Protein AF-A0AAU9NKR7-F1 (afdb_monomer_lite)

Radius of gyration: 19.35 Å; chains: 1; bounding box: 62×14×42 Å

Secondary structure (DSSP, 8-state):
--TTHHHHHHHHHHHHHHHHHHHHHHHHHHHHHHHHHT-GGGT--HHHHHHHHHHHHHHTT---------

Organism: NCBI:txid75947

Sequence (70 aa):
MMTKAVEEECINSKIGTWKEGAAAEKVREAHRRVMVANHPDAGGSHYLASKINEAKDVMLGKTKNTGSAF

Structure (mmCIF, N/CA/C/O backbone):
data_AF-A0AAU9NKR7-F1
#
_entry.id   AF-A0AAU9NKR7-F1
#
loop_
_atom_site.group_PDB
_atom_site.id
_atom_site.type_symbol
_atom_site.label_atom_id
_atom_site.label_alt_id
_atom_site.label_comp_id
_atom_site.label_asym_id
_atom_site.label_entity_id
_atom_site.label_seq_id
_atom_site.pdbx_PDB_ins_code
_atom_site.Cartn_x
_atom_site.Cartn_y
_atom_site.Cartn_z
_atom_site.occupancy
_atom_site.B_iso_or_equiv
_atom_site.auth_seq_id
_atom_site.auth_comp_id
_atom_site.auth_asym_id
_atom_site.auth_atom_id
_atom_site.pdbx_PDB_model_num
ATOM 1 N N . MET A 1 1 ? -50.363 0.449 14.524 1.00 54.22 1 MET A N 1
ATOM 2 C CA . MET A 1 1 ? -49.268 0.763 13.581 1.00 54.22 1 MET A CA 1
ATOM 3 C C . MET A 1 1 ? -47.962 0.751 14.369 1.00 54.22 1 MET A C 1
ATOM 5 O O . MET A 1 1 ? -47.651 1.760 14.972 1.00 54.22 1 MET A O 1
ATOM 9 N N . MET A 1 2 ? -47.252 -0.382 14.460 1.00 53.62 2 MET A N 1
ATOM 10 C CA . MET A 1 2 ? -46.012 -0.461 15.265 1.00 53.62 2 MET A CA 1
ATOM 11 C C . MET A 1 2 ? -44.919 -1.392 14.704 1.00 53.62 2 MET A C 1
ATOM 13 O O . MET A 1 2 ? -43.867 -1.515 15.314 1.00 53.62 2 MET A O 1
ATOM 17 N N . THR A 1 3 ? -45.101 -2.040 13.550 1.00 57.47 3 THR A N 1
ATOM 18 C CA . THR A 1 3 ? -44.197 -3.131 13.128 1.00 57.47 3 THR A CA 1
ATOM 19 C C . THR A 1 3 ? -43.053 -2.730 12.192 1.00 57.47 3 THR A C 1
ATOM 21 O O . THR A 1 3 ? -42.274 -3.595 11.821 1.00 57.47 3 THR A O 1
ATOM 24 N N . LYS A 1 4 ? -42.893 -1.453 11.817 1.00 56.09 4 LYS A N 1
ATOM 25 C CA . LYS A 1 4 ? -41.838 -1.040 10.865 1.00 56.09 4 LYS A CA 1
ATOM 26 C C . LYS A 1 4 ? -40.496 -0.626 11.488 1.00 56.09 4 LYS A C 1
ATOM 28 O O . LYS A 1 4 ? -39.531 -0.476 10.756 1.00 56.09 4 LYS A O 1
ATOM 33 N N . ALA A 1 5 ? -40.403 -0.466 12.808 1.00 54.53 5 ALA A N 1
ATOM 34 C CA . ALA A 1 5 ? -39.205 0.113 13.431 1.00 54.53 5 ALA A CA 1
ATOM 35 C C . ALA A 1 5 ? -38.038 -0.878 13.633 1.00 54.53 5 ALA A C 1
ATOM 37 O O . ALA A 1 5 ? -36.895 -0.453 13.731 1.00 54.53 5 ALA A O 1
ATOM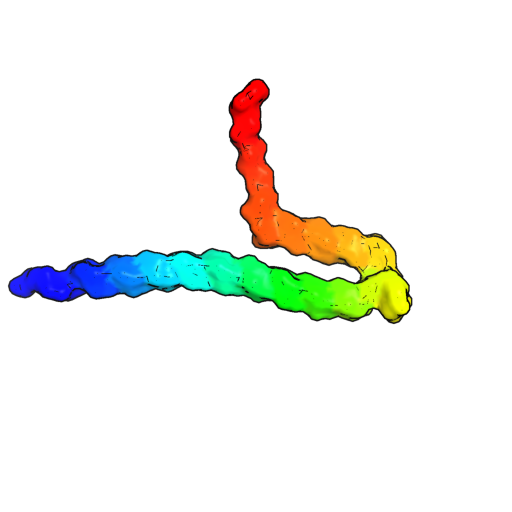 38 N N . VAL A 1 6 ? -38.297 -2.190 13.684 1.00 54.34 6 VAL A N 1
ATOM 39 C CA . VAL A 1 6 ? -37.268 -3.171 14.088 1.00 54.34 6 VAL A CA 1
ATOM 40 C C . VAL A 1 6 ? -36.416 -3.671 12.907 1.00 54.34 6 VAL A C 1
ATOM 42 O O . VAL A 1 6 ? -35.258 -4.038 13.091 1.00 54.34 6 VAL A O 1
ATOM 45 N N . GLU A 1 7 ? -36.935 -3.659 11.674 1.00 53.47 7 GLU A N 1
ATOM 46 C CA . GLU A 1 7 ? -36.182 -4.148 10.502 1.00 53.47 7 GLU A CA 1
ATOM 47 C C . GLU A 1 7 ? -35.125 -3.149 9.999 1.00 53.47 7 GLU A C 1
ATOM 49 O O . GLU A 1 7 ? -34.039 -3.561 9.583 1.00 53.47 7 GLU A O 1
ATOM 54 N N . GLU A 1 8 ? -35.390 -1.841 10.084 1.00 55.44 8 GLU A N 1
ATOM 55 C CA . GLU A 1 8 ? -34.463 -0.809 9.592 1.00 55.44 8 GLU A CA 1
ATOM 56 C C . GLU A 1 8 ? -33.190 -0.690 10.452 1.00 55.44 8 GLU A C 1
ATOM 58 O O . GLU A 1 8 ? -32.106 -0.441 9.916 1.00 55.44 8 GLU A O 1
ATOM 63 N N . GLU A 1 9 ? -33.265 -0.954 11.762 1.00 56.31 9 GLU A N 1
ATOM 64 C CA . GLU A 1 9 ? -32.082 -0.974 12.637 1.00 56.31 9 GLU A CA 1
ATOM 65 C C . GLU A 1 9 ? -31.137 -2.148 12.326 1.00 56.31 9 GLU A C 1
ATOM 67 O O . GLU A 1 9 ? -29.915 -1.973 12.321 1.00 56.31 9 GLU A O 1
ATOM 72 N N . CYS A 1 10 ? -31.666 -3.334 11.993 1.00 55.28 10 CYS A N 1
ATOM 73 C CA . CYS A 1 10 ? -30.842 -4.499 11.642 1.00 55.28 10 CYS A CA 1
ATOM 74 C C . CYS A 1 10 ? -30.104 -4.293 10.311 1.00 55.28 10 CYS A C 1
ATOM 76 O O . CYS A 1 10 ? -28.944 -4.689 10.159 1.00 55.28 10 CYS A O 1
ATOM 78 N N . ILE A 1 11 ? -30.761 -3.625 9.360 1.00 63.16 11 ILE A N 1
ATOM 79 C CA . ILE A 1 11 ? -30.172 -3.257 8.073 1.00 63.16 11 ILE A CA 1
ATOM 80 C C . ILE A 1 11 ? -29.074 -2.205 8.276 1.00 63.16 11 ILE A C 1
ATOM 82 O O . ILE A 1 11 ? -27.965 -2.402 7.787 1.00 63.16 11 ILE A O 1
ATOM 86 N N . ASN A 1 12 ? -29.309 -1.148 9.061 1.00 57.47 12 ASN A N 1
ATOM 87 C CA . ASN A 1 12 ? -28.288 -0.125 9.325 1.00 57.47 12 ASN A CA 1
ATOM 88 C C . ASN A 1 12 ? -27.082 -0.663 10.121 1.00 57.47 12 ASN A C 1
ATOM 90 O O . ASN A 1 12 ? -25.940 -0.333 9.796 1.00 57.47 12 ASN A O 1
ATOM 94 N N . SER A 1 13 ? -27.308 -1.558 11.091 1.00 57.78 13 SER A N 1
ATOM 95 C CA . SER A 1 13 ? -26.244 -2.245 11.844 1.00 57.78 13 SER A CA 1
ATOM 96 C C . SER A 1 13 ? -25.379 -3.153 10.952 1.00 57.78 13 SER A C 1
ATOM 98 O O . SER A 1 13 ? -24.146 -3.157 11.050 1.00 57.78 13 SER A O 1
ATOM 100 N N . LYS A 1 14 ? -25.999 -3.874 10.005 1.00 56.84 14 LYS A N 1
ATOM 101 C CA . LYS A 1 14 ? -25.271 -4.655 8.993 1.00 56.84 14 LYS A CA 1
ATOM 102 C C . LYS A 1 14 ? -24.548 -3.759 7.989 1.00 56.84 14 LYS A C 1
ATOM 104 O O . LYS A 1 14 ? -23.371 -3.960 7.742 1.00 56.84 14 LYS A O 1
ATOM 109 N N . ILE A 1 15 ? -25.174 -2.727 7.434 1.00 59.84 15 ILE A N 1
ATOM 110 C CA . ILE A 1 15 ? -24.513 -1.885 6.422 1.00 59.84 15 ILE A CA 1
ATOM 111 C C . ILE A 1 15 ? -23.300 -1.135 7.009 1.00 59.84 15 ILE A C 1
ATOM 113 O O . ILE A 1 15 ? -22.281 -1.001 6.324 1.00 59.84 15 ILE A O 1
ATOM 117 N N . GLY A 1 16 ? -23.372 -0.693 8.271 1.00 57.28 16 GLY A N 1
ATOM 118 C CA . GLY A 1 16 ? -22.250 -0.052 8.968 1.00 57.28 16 GLY A CA 1
ATOM 119 C C . GLY A 1 16 ? -21.029 -0.968 9.098 1.00 57.28 16 GLY A C 1
ATOM 120 O O . GLY A 1 16 ? -19.921 -0.582 8.731 1.00 57.28 16 GLY A O 1
ATOM 121 N N . THR A 1 17 ? -21.245 -2.224 9.495 1.00 54.75 17 THR A N 1
ATOM 122 C CA . THR A 1 17 ? -20.168 -3.217 9.664 1.00 54.75 17 THR A CA 1
ATOM 123 C C . THR A 1 17 ? -19.554 -3.679 8.338 1.00 54.75 17 THR A C 1
ATOM 125 O O . THR A 1 17 ? -18.350 -3.935 8.261 1.00 54.75 17 THR A O 1
ATOM 128 N N . TRP A 1 18 ? -20.337 -3.736 7.256 1.00 52.28 18 TRP A N 1
ATOM 129 C CA . TRP A 1 18 ? -19.842 -4.175 5.946 1.00 52.28 18 TRP A CA 1
ATOM 130 C C . TRP A 1 18 ? -18.984 -3.099 5.280 1.00 52.28 18 TRP A C 1
ATOM 132 O O . TRP A 1 18 ? -18.015 -3.429 4.598 1.00 52.28 18 TRP A O 1
ATOM 142 N N . LYS A 1 19 ? -19.290 -1.813 5.495 1.00 56.50 19 LYS A N 1
ATOM 143 C CA . LYS A 1 19 ? -18.486 -0.708 4.951 1.00 56.50 19 LYS A CA 1
ATOM 144 C C . LYS A 1 19 ? -17.078 -0.667 5.538 1.00 56.50 19 LYS A C 1
ATOM 146 O O . LYS A 1 19 ? -16.126 -0.471 4.787 1.00 56.50 19 LYS A O 1
ATOM 151 N N . GLU A 1 20 ? -16.942 -0.877 6.842 1.00 58.31 20 GLU A N 1
ATOM 152 C CA . GLU A 1 20 ? -15.648 -0.814 7.531 1.00 58.31 20 GLU A CA 1
ATOM 153 C C . GLU A 1 20 ? -14.749 -2.008 7.172 1.00 58.31 20 GLU A C 1
ATOM 155 O O . GLU A 1 20 ? -13.583 -1.829 6.811 1.00 58.31 20 GLU A O 1
ATOM 160 N N . GLY A 1 21 ? -15.305 -3.226 7.165 1.00 61.50 21 GLY A N 1
ATOM 161 C CA . GLY A 1 21 ? -14.578 -4.435 6.760 1.00 61.50 21 GLY A CA 1
ATOM 162 C C . GLY A 1 21 ? -14.197 -4.442 5.275 1.00 61.50 21 GLY A C 1
ATOM 163 O O . GLY A 1 21 ? -13.050 -4.742 4.926 1.00 61.50 21 GLY A O 1
ATOM 164 N N . ALA A 1 22 ? -15.122 -4.036 4.397 1.00 64.62 22 ALA A N 1
ATOM 165 C CA . ALA A 1 22 ? -14.874 -3.976 2.957 1.00 64.62 22 ALA A CA 1
ATOM 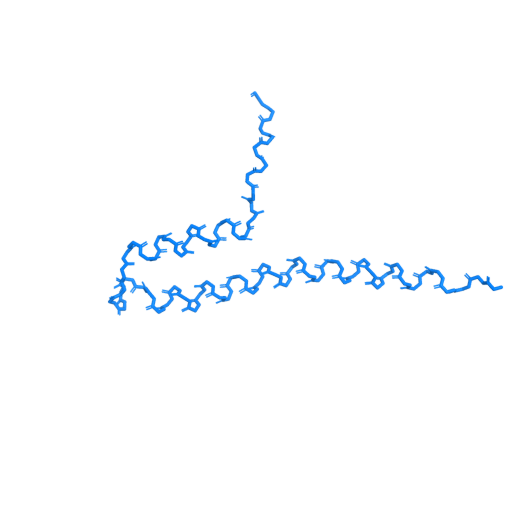166 C C . ALA A 1 22 ? -13.861 -2.885 2.576 1.00 64.62 22 ALA A C 1
ATOM 168 O O . ALA A 1 22 ? -13.136 -3.034 1.592 1.00 64.62 22 ALA A O 1
ATOM 169 N N . ALA A 1 23 ? -13.776 -1.787 3.337 1.00 71.31 23 ALA A N 1
ATOM 170 C CA . ALA A 1 23 ? -12.770 -0.755 3.105 1.00 71.31 23 ALA A CA 1
ATOM 171 C C . ALA A 1 23 ? -11.349 -1.290 3.351 1.00 71.31 23 ALA A C 1
ATOM 173 O O . ALA A 1 23 ? -10.470 -1.105 2.509 1.00 71.31 23 ALA A O 1
ATOM 174 N N . ALA A 1 24 ? -11.129 -2.027 4.446 1.00 75.00 24 ALA A N 1
ATOM 175 C CA . ALA A 1 24 ? -9.823 -2.612 4.758 1.00 75.00 24 ALA A CA 1
ATOM 176 C C . ALA A 1 24 ? -9.387 -3.677 3.735 1.00 75.00 24 ALA A C 1
ATOM 178 O O . ALA A 1 24 ? -8.211 -3.763 3.374 1.00 75.00 24 ALA A O 1
ATOM 179 N N . GLU A 1 25 ? -10.323 -4.490 3.244 1.00 79.75 25 GLU A N 1
ATOM 180 C CA . GLU A 1 25 ? -10.051 -5.472 2.192 1.00 79.75 25 GLU A CA 1
ATOM 181 C C . GLU A 1 25 ? -9.640 -4.800 0.875 1.00 79.75 25 GLU A C 1
ATOM 183 O O . GLU A 1 25 ? -8.598 -5.143 0.307 1.00 79.75 25 GLU A O 1
ATOM 188 N N . LYS A 1 26 ? -10.378 -3.766 0.452 1.00 81.75 26 LYS A N 1
ATOM 189 C CA . LYS A 1 26 ? -10.054 -2.971 -0.741 1.00 81.75 26 LYS A CA 1
ATOM 190 C C . LYS A 1 26 ? -8.681 -2.309 -0.647 1.00 81.75 26 LYS A C 1
ATOM 192 O O . LYS A 1 26 ? -7.941 -2.312 -1.627 1.00 81.75 26 LYS A O 1
ATOM 197 N N . VAL A 1 27 ? -8.307 -1.791 0.526 1.00 81.81 27 VAL A N 1
ATOM 198 C CA . VAL A 1 27 ? -6.972 -1.210 0.755 1.00 81.81 27 VAL A CA 1
ATOM 199 C C . VAL A 1 27 ? -5.876 -2.267 0.611 1.00 81.81 27 VAL A C 1
ATOM 201 O O . VAL A 1 27 ? -4.867 -2.011 -0.044 1.00 81.81 27 VAL A O 1
ATOM 204 N N . ARG A 1 28 ? -6.063 -3.477 1.158 1.00 83.88 28 ARG A N 1
ATOM 205 C CA . ARG A 1 28 ? -5.088 -4.576 1.006 1.00 83.88 28 ARG A CA 1
ATOM 206 C C . ARG A 1 28 ? -4.942 -5.022 -0.442 1.00 83.88 28 ARG A C 1
ATOM 208 O O . ARG A 1 28 ? -3.827 -5.303 -0.883 1.00 83.88 28 ARG A O 1
ATOM 215 N N . GLU A 1 29 ? -6.046 -5.108 -1.174 1.00 86.69 29 GLU A N 1
ATOM 216 C CA . GLU A 1 29 ? -6.014 -5.497 -2.579 1.00 86.69 29 GLU A CA 1
ATOM 217 C C . GLU A 1 29 ? -5.342 -4.431 -3.450 1.00 86.69 29 GLU A C 1
ATOM 219 O O . GLU A 1 29 ? -4.434 -4.757 -4.218 1.00 86.69 29 GLU A O 1
ATOM 224 N N . ALA A 1 30 ? -5.715 -3.159 -3.281 1.00 85.50 30 ALA A N 1
ATOM 225 C CA . ALA A 1 30 ? -5.074 -2.042 -3.967 1.00 85.50 30 ALA A CA 1
ATOM 226 C C . ALA A 1 30 ? -3.571 -1.987 -3.655 1.00 85.50 30 ALA A C 1
ATOM 228 O O . ALA A 1 30 ? -2.755 -1.875 -4.569 1.00 85.50 30 ALA A O 1
ATOM 229 N N . HIS A 1 31 ? -3.193 -2.169 -2.386 1.00 86.50 31 HIS A N 1
ATOM 230 C CA . HIS A 1 31 ? -1.796 -2.237 -1.972 1.00 86.50 31 HIS A CA 1
ATOM 231 C C . HIS A 1 31 ? -1.034 -3.361 -2.680 1.00 86.50 31 HIS A C 1
ATOM 233 O O . HIS A 1 31 ? 0.046 -3.109 -3.201 1.00 86.50 31 HIS A O 1
ATOM 239 N N . ARG A 1 32 ? -1.584 -4.582 -2.756 1.00 87.50 32 ARG A N 1
ATOM 240 C CA . ARG A 1 32 ? -0.928 -5.689 -3.474 1.00 87.50 32 ARG A CA 1
ATOM 241 C C . ARG A 1 32 ? -0.668 -5.347 -4.937 1.00 87.50 32 ARG A C 1
ATOM 243 O O . ARG A 1 32 ? 0.437 -5.574 -5.417 1.00 87.50 32 ARG A O 1
ATOM 250 N N . ARG A 1 33 ? -1.655 -4.774 -5.632 1.00 87.31 33 ARG A N 1
ATOM 251 C CA . ARG A 1 33 ? -1.510 -4.384 -7.044 1.00 87.31 33 ARG A CA 1
ATOM 252 C C . ARG A 1 33 ? -0.408 -3.341 -7.231 1.00 87.31 33 ARG A C 1
ATOM 254 O O . ARG A 1 33 ? 0.439 -3.493 -8.105 1.00 87.31 33 ARG A O 1
ATOM 261 N N . VAL A 1 34 ? -0.395 -2.313 -6.383 1.00 85.38 34 VAL A N 1
ATOM 262 C CA . VAL A 1 34 ? 0.591 -1.227 -6.458 1.00 85.38 34 VAL A CA 1
ATOM 263 C C . VAL A 1 34 ? 1.986 -1.707 -6.037 1.00 85.38 34 VAL A C 1
ATOM 265 O O . VAL A 1 34 ? 2.974 -1.303 -6.643 1.00 85.38 34 VAL A O 1
ATOM 268 N N . MET A 1 35 ? 2.084 -2.605 -5.056 1.00 87.00 35 MET A N 1
ATOM 269 C CA . MET A 1 35 ? 3.355 -3.152 -4.577 1.00 87.00 35 MET A CA 1
ATOM 270 C C . MET A 1 35 ? 4.004 -4.084 -5.599 1.00 87.00 35 MET A C 1
ATOM 272 O O . MET A 1 35 ? 5.202 -3.978 -5.812 1.00 87.00 35 MET A O 1
ATOM 276 N N . VAL A 1 36 ? 3.235 -4.947 -6.275 1.00 86.25 36 VAL A N 1
ATOM 277 C CA . VAL A 1 36 ? 3.774 -5.816 -7.340 1.00 86.25 36 VAL A CA 1
ATOM 278 C C . VAL A 1 36 ? 4.338 -4.982 -8.491 1.00 86.25 36 VAL A C 1
ATOM 280 O O . VAL A 1 36 ? 5.425 -5.273 -8.976 1.00 86.25 36 VAL A O 1
ATOM 283 N N . ALA A 1 37 ? 3.649 -3.906 -8.883 1.00 83.06 37 ALA A N 1
ATOM 284 C CA . ALA A 1 37 ? 4.117 -3.012 -9.942 1.00 83.06 37 ALA A CA 1
ATOM 285 C C . ALA A 1 37 ? 5.380 -2.215 -9.565 1.00 83.06 37 ALA A C 1
ATOM 287 O O . ALA A 1 37 ? 6.133 -1.812 -10.444 1.00 83.06 37 ALA A O 1
ATOM 288 N N . ASN A 1 38 ? 5.610 -1.977 -8.271 1.00 82.75 38 ASN A N 1
ATOM 289 C CA . ASN A 1 38 ? 6.735 -1.182 -7.771 1.00 82.75 38 ASN A CA 1
ATOM 290 C C . ASN A 1 38 ? 7.759 -2.018 -6.986 1.00 82.75 38 ASN A C 1
ATOM 292 O O . ASN A 1 38 ? 8.611 -1.446 -6.302 1.00 82.75 38 ASN A O 1
ATOM 296 N N . HIS A 1 39 ? 7.684 -3.352 -7.055 1.00 77.94 39 HIS A N 1
ATOM 297 C CA . HIS A 1 39 ? 8.547 -4.227 -6.269 1.00 77.94 39 HIS A CA 1
ATOM 298 C C . HIS A 1 39 ? 10.006 -4.071 -6.722 1.00 77.94 39 HIS A C 1
ATOM 300 O O . HIS A 1 39 ? 10.254 -4.077 -7.932 1.00 77.94 39 HIS A O 1
ATOM 306 N N . PRO A 1 40 ? 10.979 -3.967 -5.799 1.00 77.81 40 PRO A N 1
ATOM 307 C CA . PRO A 1 40 ? 12.392 -3.829 -6.156 1.00 77.81 40 PRO A CA 1
ATOM 308 C C . PRO A 1 40 ? 12.883 -4.953 -7.080 1.00 77.81 40 PRO A C 1
ATOM 310 O O . PRO A 1 40 ? 13.579 -4.683 -8.055 1.00 77.81 40 PRO A O 1
ATOM 313 N N . ASP A 1 41 ? 12.423 -6.186 -6.860 1.00 81.69 41 ASP A N 1
ATOM 314 C CA . ASP A 1 41 ? 12.782 -7.345 -7.695 1.00 81.69 41 ASP A CA 1
ATOM 315 C C . ASP A 1 41 ? 12.236 -7.274 -9.134 1.00 81.69 41 ASP A C 1
ATOM 317 O O . ASP A 1 41 ? 12.747 -7.956 -10.017 1.00 81.69 41 ASP A O 1
ATOM 321 N N . ALA A 1 42 ? 11.218 -6.446 -9.393 1.00 78.50 42 ALA A N 1
ATOM 322 C CA . ALA A 1 42 ? 10.679 -6.193 -10.732 1.00 78.50 42 ALA A CA 1
ATOM 323 C C . ALA A 1 42 ? 11.300 -4.944 -11.395 1.00 78.50 42 ALA A C 1
ATOM 325 O O . ALA A 1 42 ? 10.819 -4.493 -12.434 1.00 78.50 42 ALA A O 1
ATOM 326 N N . GLY A 1 43 ? 12.349 -4.364 -10.795 1.00 75.81 43 GLY A N 1
ATOM 327 C CA . GLY A 1 43 ? 12.960 -3.105 -11.235 1.00 75.81 43 GLY A CA 1
ATOM 328 C C . GLY A 1 43 ? 12.311 -1.851 -10.638 1.00 75.81 43 GLY A C 1
ATOM 329 O O . GLY A 1 43 ? 12.569 -0.741 -11.102 1.00 75.81 43 GLY A O 1
ATOM 330 N N . GLY A 1 44 ? 11.460 -2.007 -9.622 1.00 79.94 44 GLY A N 1
ATOM 331 C CA . GLY A 1 44 ? 10.861 -0.902 -8.881 1.00 79.94 44 GLY A CA 1
ATOM 332 C C . GLY A 1 44 ? 11.820 -0.245 -7.884 1.00 79.94 44 GLY A C 1
ATOM 333 O O . GLY A 1 44 ? 12.912 -0.732 -7.596 1.00 79.94 44 GLY A O 1
ATOM 334 N N . SER A 1 45 ? 11.412 0.895 -7.328 1.00 83.38 45 SER A N 1
ATOM 335 C CA . SER A 1 45 ? 12.228 1.623 -6.353 1.00 83.38 45 SER A CA 1
ATOM 336 C C . SER A 1 45 ? 11.917 1.185 -4.927 1.00 83.38 45 SER A C 1
ATOM 338 O O . SER A 1 45 ? 10.765 1.224 -4.488 1.00 83.38 45 SER A O 1
ATOM 340 N N . HIS A 1 46 ? 12.968 0.882 -4.160 1.00 83.06 46 HIS A N 1
ATOM 341 C CA . HIS A 1 46 ? 12.860 0.585 -2.731 1.00 83.06 46 HIS A CA 1
ATOM 342 C C . HIS A 1 46 ? 12.196 1.735 -1.951 1.00 83.06 46 HIS A C 1
ATOM 344 O O . HIS A 1 46 ? 11.480 1.502 -0.979 1.00 83.06 46 HIS A O 1
ATOM 350 N N . TYR A 1 47 ? 12.384 2.977 -2.406 1.00 86.31 47 TYR A N 1
ATOM 351 C CA . TYR A 1 47 ? 11.742 4.153 -1.824 1.00 86.31 47 TYR A CA 1
ATOM 352 C C . TYR A 1 47 ? 10.225 4.159 -2.056 1.00 86.31 47 TYR A C 1
ATOM 354 O O . TYR A 1 47 ? 9.456 4.425 -1.132 1.00 86.31 47 TYR A O 1
ATOM 362 N N . LEU A 1 48 ? 9.785 3.819 -3.273 1.00 85.69 48 LEU A N 1
ATOM 363 C CA . LEU A 1 48 ? 8.363 3.745 -3.612 1.00 85.69 48 LEU A CA 1
ATOM 364 C C . LEU A 1 48 ? 7.679 2.619 -2.840 1.00 85.69 48 LEU A C 1
ATOM 366 O O . LEU A 1 48 ? 6.636 2.853 -2.235 1.00 85.69 48 LEU A O 1
ATOM 370 N N . ALA A 1 49 ? 8.296 1.437 -2.782 1.00 86.50 49 ALA A N 1
ATOM 371 C CA . ALA A 1 49 ? 7.804 0.314 -1.987 1.00 86.50 49 ALA A CA 1
ATOM 372 C C . ALA A 1 49 ? 7.608 0.700 -0.506 1.00 86.50 49 ALA A C 1
ATOM 374 O O . ALA A 1 49 ? 6.554 0.429 0.074 1.00 86.50 49 ALA A O 1
ATOM 375 N N . SER A 1 50 ? 8.569 1.416 0.090 1.00 87.69 50 SER A N 1
ATOM 376 C CA . SER A 1 50 ? 8.445 1.932 1.460 1.00 87.69 50 SER A CA 1
ATOM 377 C C . SER A 1 50 ? 7.289 2.925 1.618 1.00 87.69 50 SER A C 1
ATOM 379 O O . SER A 1 50 ? 6.516 2.812 2.567 1.00 87.69 50 SER A O 1
ATOM 381 N N . LYS A 1 51 ? 7.097 3.855 0.673 1.00 88.25 51 LYS A N 1
ATOM 382 C CA . LYS A 1 51 ? 5.976 4.815 0.712 1.00 88.25 51 LYS A CA 1
ATOM 383 C C . LYS A 1 51 ? 4.611 4.149 0.534 1.00 88.25 51 LYS A C 1
ATOM 385 O O . LYS A 1 51 ? 3.642 4.546 1.176 1.00 88.25 51 LYS A O 1
ATOM 390 N N . ILE A 1 52 ? 4.535 3.110 -0.293 1.00 86.88 52 ILE A N 1
ATOM 391 C CA . ILE A 1 52 ? 3.326 2.301 -0.494 1.00 86.88 52 ILE A CA 1
ATOM 392 C C . ILE A 1 52 ? 2.971 1.519 0.783 1.00 86.88 52 ILE A C 1
ATOM 394 O O . ILE A 1 52 ? 1.789 1.385 1.115 1.00 86.88 52 ILE A O 1
ATOM 398 N N . ASN A 1 53 ? 3.976 1.029 1.516 1.00 85.38 53 ASN A N 1
ATOM 399 C CA . ASN A 1 53 ? 3.790 0.406 2.829 1.00 85.38 53 ASN A CA 1
ATOM 400 C C . ASN A 1 53 ? 3.299 1.418 3.875 1.00 85.38 53 ASN A C 1
ATOM 402 O O . ASN A 1 53 ? 2.294 1.156 4.531 1.00 85.38 53 ASN A O 1
ATOM 406 N N . GLU A 1 54 ? 3.927 2.595 3.973 1.00 86.44 54 GLU A N 1
ATOM 407 C CA . GLU A 1 54 ? 3.483 3.668 4.877 1.00 86.44 54 GLU A CA 1
ATOM 408 C C . GLU A 1 54 ? 2.023 4.071 4.610 1.00 86.44 54 GLU A C 1
ATOM 410 O O . GLU A 1 54 ? 1.223 4.184 5.537 1.00 86.44 54 GLU A O 1
ATOM 415 N N . ALA A 1 55 ? 1.645 4.237 3.338 1.00 85.44 55 ALA A N 1
ATOM 416 C CA . ALA A 1 55 ? 0.280 4.592 2.956 1.00 85.44 55 ALA A CA 1
ATOM 417 C C . ALA A 1 55 ? -0.735 3.516 3.368 1.00 85.44 55 ALA A C 1
ATOM 419 O O . ALA A 1 55 ? -1.798 3.837 3.903 1.00 85.44 55 ALA A O 1
ATOM 420 N N . LYS A 1 56 ? -0.402 2.233 3.174 1.00 84.31 56 LYS A N 1
ATOM 421 C CA . LYS A 1 56 ? -1.227 1.121 3.659 1.00 84.31 56 LYS A CA 1
ATOM 422 C C . LYS A 1 56 ? -1.386 1.175 5.175 1.00 84.31 56 LYS A C 1
ATOM 424 O O . LYS A 1 56 ? -2.502 0.990 5.646 1.00 84.31 56 LYS A O 1
ATOM 429 N N . ASP A 1 57 ? -0.312 1.407 5.923 1.00 82.75 57 ASP A N 1
ATOM 430 C CA . ASP A 1 57 ? -0.353 1.416 7.388 1.00 82.75 57 ASP A CA 1
ATOM 431 C C . ASP A 1 57 ? -1.209 2.570 7.930 1.00 82.75 57 ASP A C 1
ATOM 433 O O . ASP A 1 57 ? -1.970 2.381 8.881 1.00 82.75 57 ASP A O 1
ATOM 437 N N . VAL A 1 58 ? -1.172 3.735 7.275 1.00 84.38 58 VAL A N 1
ATOM 438 C CA . VAL A 1 58 ? -2.047 4.876 7.588 1.00 84.38 58 VAL A CA 1
ATOM 439 C C . VAL A 1 58 ? -3.510 4.573 7.252 1.00 84.38 58 VAL A C 1
ATOM 441 O O . VAL A 1 58 ? -4.390 4.809 8.077 1.00 84.38 58 VAL A O 1
ATOM 444 N N . MET A 1 59 ? -3.789 4.018 6.067 1.00 77.69 59 MET A N 1
ATOM 445 C CA . MET A 1 59 ? -5.157 3.720 5.615 1.00 77.69 59 MET A CA 1
ATOM 446 C C . MET A 1 59 ? -5.800 2.546 6.358 1.00 77.69 59 MET A C 1
ATOM 448 O O . MET A 1 59 ? -7.006 2.551 6.589 1.00 77.69 59 MET A O 1
ATOM 452 N N . LEU A 1 60 ? -5.010 1.535 6.730 1.00 76.62 60 LEU A N 1
ATOM 453 C CA . LEU A 1 60 ? -5.467 0.416 7.555 1.00 76.62 60 LEU A CA 1
ATOM 454 C C . LEU A 1 60 ? -5.579 0.779 9.026 1.00 76.62 60 LEU A C 1
ATOM 456 O O . LEU A 1 60 ? -6.059 -0.050 9.797 1.00 76.62 60 LEU A O 1
ATOM 460 N N . GLY A 1 61 ? -5.202 2.000 9.407 1.00 60.97 61 GLY A N 1
ATOM 461 C CA . GLY A 1 61 ? -5.917 2.673 10.472 1.00 60.97 61 GLY A CA 1
ATOM 462 C C . GLY A 1 61 ? -5.956 1.884 11.777 1.00 60.97 61 GLY A C 1
ATOM 463 O O . GLY A 1 61 ? -6.918 1.986 12.524 1.00 60.97 61 GLY A O 1
ATOM 464 N N . LYS A 1 62 ? -4.845 1.243 12.148 1.00 51.22 62 LYS A N 1
ATOM 465 C CA . LYS A 1 62 ? -4.303 1.624 13.447 1.00 51.22 62 LYS A CA 1
ATOM 466 C C . LYS A 1 62 ? -3.830 3.065 13.272 1.00 51.22 62 LYS A C 1
ATOM 468 O O . LYS A 1 62 ? -2.632 3.333 13.226 1.00 51.22 62 LYS A O 1
ATOM 473 N N . THR A 1 63 ? -4.776 4.013 13.212 1.00 44.28 63 THR A N 1
ATOM 474 C CA . THR A 1 63 ? -4.522 5.289 13.862 1.00 44.28 63 THR A CA 1
ATOM 475 C C . THR A 1 63 ? -3.979 4.839 15.200 1.00 44.28 63 THR A C 1
ATOM 477 O O . THR A 1 63 ? -4.580 3.991 15.871 1.00 44.28 63 THR A O 1
ATOM 480 N N . LYS A 1 64 ? -2.737 5.201 15.513 1.00 46.56 64 LYS A N 1
ATOM 481 C CA . LYS A 1 64 ? -2.288 4.985 16.869 1.00 46.56 64 LYS A CA 1
ATOM 482 C C . LYS A 1 64 ? -3.334 5.739 17.676 1.00 46.56 64 LYS A C 1
ATOM 484 O O . LYS A 1 64 ? -3.324 6.963 17.706 1.00 46.56 64 LYS A O 1
ATOM 489 N N . AS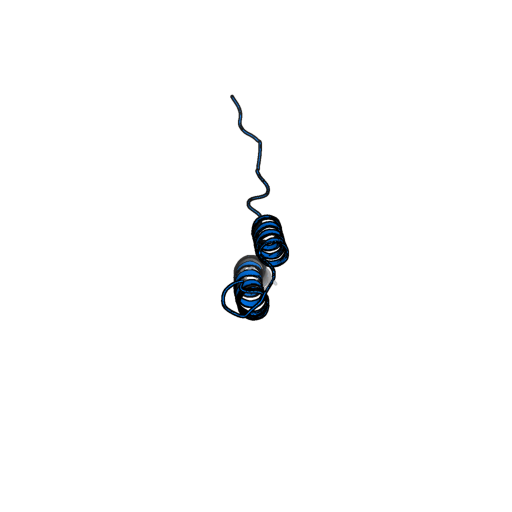N A 1 65 ? -4.260 5.014 18.292 1.00 45.59 65 ASN A N 1
ATOM 490 C CA . ASN A 1 65 ? -4.821 5.444 19.538 1.00 45.59 65 ASN A CA 1
ATOM 491 C C . ASN A 1 65 ? -3.615 5.427 20.476 1.00 45.59 65 ASN A C 1
ATOM 493 O O . ASN A 1 65 ? -3.411 4.503 21.255 1.00 45.59 65 ASN A O 1
ATOM 497 N N . THR A 1 66 ? -2.748 6.430 20.334 1.00 45.88 66 THR A N 1
ATOM 498 C CA . THR A 1 66 ? -1.841 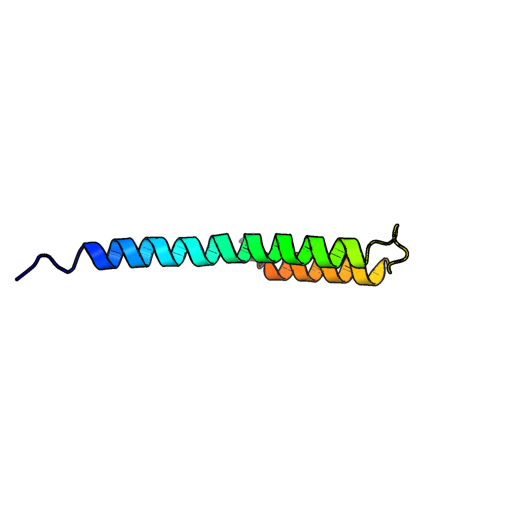6.909 21.359 1.00 45.88 66 THR A CA 1
ATOM 499 C C . THR A 1 66 ? -2.707 7.551 22.442 1.00 45.88 66 THR A C 1
ATOM 501 O O . THR A 1 66 ? -2.546 8.713 22.775 1.00 45.88 66 THR A O 1
ATOM 504 N N . GLY A 1 67 ? -3.666 6.787 22.962 1.00 48.06 67 GLY A N 1
ATOM 505 C CA . GLY A 1 67 ? -4.094 6.814 24.344 1.00 48.06 67 GLY A CA 1
ATOM 506 C C . GLY A 1 67 ? -3.319 5.707 25.051 1.00 48.06 67 GLY A C 1
ATOM 507 O O . GLY A 1 67 ? -3.903 4.756 25.555 1.00 48.06 67 GLY A O 1
ATOM 508 N N . SER A 1 68 ? -1.986 5.779 25.004 1.00 44.59 68 SER A N 1
ATOM 509 C CA . SER A 1 68 ? -1.158 5.052 25.961 1.00 44.59 68 SER A CA 1
ATOM 510 C C . SER A 1 68 ? -1.229 5.851 27.250 1.00 44.59 68 SER A C 1
ATOM 512 O O . SER A 1 68 ? -0.480 6.805 27.431 1.00 44.59 68 SER A O 1
ATOM 514 N N . ALA A 1 69 ? -2.198 5.499 28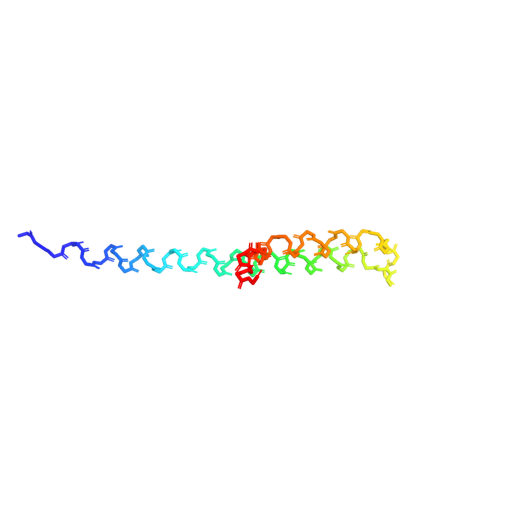.087 1.00 53.53 69 ALA A N 1
ATOM 515 C CA . ALA A 1 69 ? -2.245 5.881 29.484 1.00 53.53 69 ALA A CA 1
ATOM 516 C C . ALA A 1 69 ? -1.118 5.145 30.223 1.00 53.53 69 ALA A C 1
ATOM 518 O O . ALA A 1 69 ? -1.332 4.032 30.691 1.00 53.53 69 ALA A O 1
ATOM 519 N N . PHE A 1 70 ? 0.071 5.746 30.260 1.00 56.91 70 PHE A N 1
ATOM 520 C CA . PHE A 1 70 ? 1.153 5.449 31.200 1.00 56.91 70 PHE A CA 1
ATOM 521 C C . PHE A 1 70 ? 1.959 6.723 31.432 1.00 56.91 70 PHE A C 1
ATOM 523 O O . PHE A 1 70 ? 2.223 7.427 30.429 1.00 56.91 70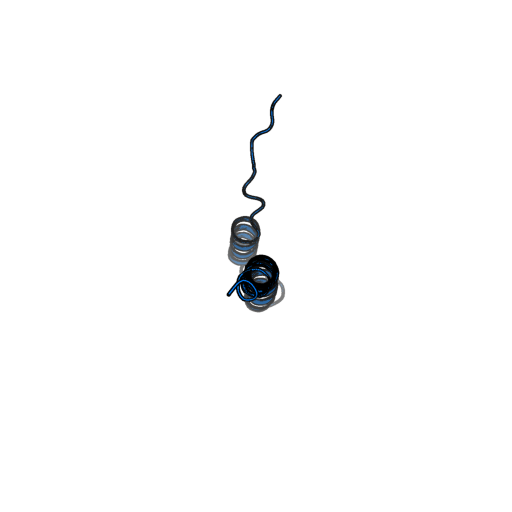 PHE A O 1
#

InterPro domains:
  IPR036869 Chaperone J-domain superfamily [G3DSA:1.10.287.110] (11-64)
  IPR036869 Chaperone J-domain superfamily [SSF46565] (22-64)

pLDDT: mean 70.04, std 14.86, range [44.28, 88.25]

Foldseek 3Di:
DPPPPPPVVVVVVVVVVCVLVVQLVVLVVVLVVQCVVQPVVVVHDPVSNVVSVVVNVVSNDPPVPVPPPD